Protein AF-A0A804UCK9-F1 (afdb_monomer)

pLDDT: mean 76.9, std 17.34, range [38.19, 98.06]

Solvent-accessible surface area (backbone atoms only — not comparable to full-atom values): 6503 Å² total; per-residue (Å²): 133,82,73,85,53,69,65,58,58,49,52,52,50,52,52,52,51,52,52,52,50,51,57,54,41,71,74,41,57,70,70,60,29,52,53,50,50,50,54,51,50,55,53,47,52,56,46,43,34,66,66,75,50,55,72,65,56,41,56,59,36,51,78,78,71,38,58,76,50,41,54,53,30,52,52,35,53,75,70,48,59,72,58,63,71,69,62,73,72,65,77,71,70,75,78,79,77,80,86,80,81,79,87,76,86,134

Radius of gyration: 22.33 Å; Cα contacts (8 Å, |Δi|>4): 32; chains: 1; bounding box: 57×62×55 Å

Sequence (106 aa):
MGEPTEQDDDARNIFHKGIELGKQLERMADGDRWKALQDFWAKTTIHAAKSHYTTKQHMQHLESGGEFLTHIWALLAHAGILYLNSVKNEDQEEQANLGSGPSAVA

Organism: Zea mays (NCBI:txid4577)

Structure (mmCIF, N/CA/C/O backbone):
data_AF-A0A804UCK9-F1
#
_entry.id   AF-A0A804UCK9-F1
#
loop_
_atom_site.group_PDB
_atom_site.id
_atom_site.type_symbol
_atom_site.label_atom_id
_atom_site.label_alt_id
_atom_site.label_comp_id
_atom_site.label_asym_id
_atom_site.label_entity_id
_atom_site.label_seq_id
_atom_site.pdbx_PDB_ins_code
_atom_site.Cartn_x
_atom_site.Cartn_y
_atom_site.Cartn_z
_atom_site.occupancy
_atom_site.B_iso_or_equiv
_atom_site.auth_seq_id
_atom_site.auth_comp_id
_atom_site.auth_asym_id
_atom_site.auth_atom_id
_atom_site.pdbx_PDB_model_num
ATOM 1 N N . MET A 1 1 ? 6.226 24.653 31.863 1.00 46.56 1 MET A N 1
ATOM 2 C CA . MET A 1 1 ? 7.193 23.917 31.027 1.00 46.56 1 MET A CA 1
ATOM 3 C C . MET A 1 1 ? 6.492 22.646 30.603 1.00 46.56 1 MET A C 1
ATOM 5 O O . MET A 1 1 ? 6.322 21.781 31.445 1.00 46.56 1 MET A O 1
ATOM 9 N N . GLY A 1 2 ? 5.941 22.600 29.389 1.00 61.09 2 GLY A N 1
ATOM 10 C CA . GLY A 1 2 ? 5.432 21.337 28.855 1.00 61.09 2 GLY A CA 1
ATOM 11 C C . GLY A 1 2 ? 6.639 20.491 28.481 1.00 61.09 2 GLY A C 1
ATOM 12 O O . GLY A 1 2 ? 7.521 21.003 27.791 1.00 61.09 2 GLY A O 1
ATOM 13 N N . GLU A 1 3 ? 6.723 19.265 28.989 1.00 61.28 3 GLU A N 1
ATOM 14 C CA . GLU A 1 3 ? 7.680 18.307 28.445 1.00 61.28 3 GLU A CA 1
ATOM 15 C C . GLU A 1 3 ? 7.422 18.163 26.940 1.00 61.28 3 GLU A C 1
ATOM 17 O O . GLU A 1 3 ? 6.252 18.142 26.533 1.00 61.28 3 GLU A O 1
ATOM 22 N N . PRO A 1 4 ? 8.470 18.097 26.099 1.00 56.00 4 PRO A N 1
ATOM 23 C CA . PRO A 1 4 ? 8.311 17.612 24.740 1.00 56.00 4 PRO A CA 1
ATOM 24 C C . PRO A 1 4 ? 7.718 16.211 24.863 1.00 56.00 4 PRO A C 1
ATOM 26 O O . PRO A 1 4 ? 8.352 15.295 25.375 1.00 56.00 4 PRO A O 1
ATOM 29 N N . THR A 1 5 ? 6.444 16.087 24.514 1.00 64.56 5 THR A N 1
ATOM 30 C CA . THR A 1 5 ? 5.755 14.804 24.542 1.00 64.56 5 THR A CA 1
ATOM 31 C C . THR A 1 5 ? 6.421 13.927 23.489 1.00 64.56 5 THR A C 1
ATOM 33 O O . THR A 1 5 ? 6.561 14.362 22.348 1.00 64.56 5 THR A O 1
ATOM 36 N N . GLU A 1 6 ? 6.841 12.712 23.856 1.00 68.00 6 GLU A N 1
ATOM 37 C CA . GLU A 1 6 ? 7.499 11.737 22.959 1.00 68.00 6 GLU A CA 1
ATOM 38 C C . GLU A 1 6 ? 6.765 11.591 21.608 1.00 68.00 6 GLU A C 1
ATOM 40 O O . GLU A 1 6 ? 7.374 11.368 20.565 1.00 68.00 6 GLU A O 1
ATOM 45 N N . GLN A 1 7 ? 5.450 11.825 21.609 1.00 65.44 7 GLN A N 1
ATOM 46 C CA . GLN A 1 7 ? 4.597 11.844 20.426 1.00 65.44 7 GLN A CA 1
ATOM 47 C C . GLN A 1 7 ? 4.990 12.890 19.361 1.00 65.44 7 GLN A C 1
ATOM 49 O O . GLN A 1 7 ? 4.883 12.598 18.168 1.00 65.44 7 GLN A O 1
ATOM 54 N N . ASP A 1 8 ? 5.414 14.100 19.746 1.00 73.44 8 ASP A N 1
ATOM 55 C CA . ASP A 1 8 ? 5.859 15.115 18.774 1.00 73.44 8 ASP A CA 1
ATOM 56 C C . ASP A 1 8 ? 7.180 14.698 18.117 1.00 73.44 8 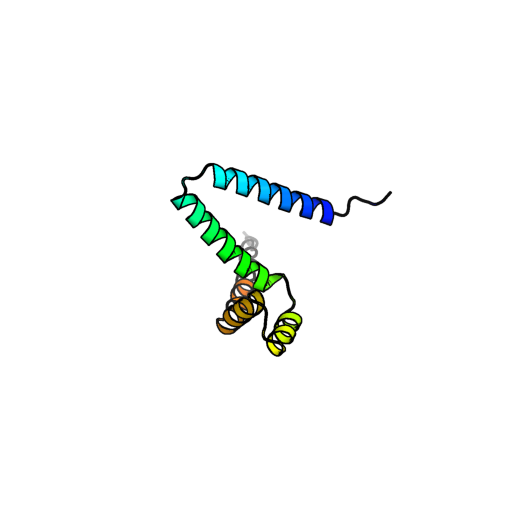ASP A C 1
ATOM 58 O O . ASP A 1 8 ? 7.352 14.840 16.904 1.00 73.44 8 ASP A O 1
ATOM 62 N N . ASP A 1 9 ? 8.088 14.108 18.897 1.00 79.56 9 ASP A N 1
ATOM 63 C CA . ASP A 1 9 ? 9.349 13.573 18.388 1.00 79.56 9 ASP A CA 1
ATOM 64 C C . ASP A 1 9 ? 9.104 12.438 17.385 1.00 79.56 9 ASP A C 1
ATOM 66 O O . ASP A 1 9 ? 9.715 12.430 16.310 1.00 79.56 9 ASP A O 1
ATOM 70 N N . ASP A 1 10 ? 8.143 11.553 17.662 1.00 84.75 10 AS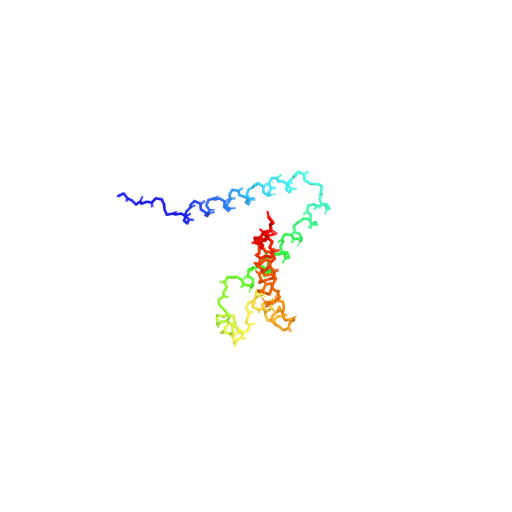P A N 1
ATOM 71 C CA . ASP A 1 10 ? 7.731 10.482 16.751 1.00 84.75 10 ASP A CA 1
ATOM 72 C C . ASP A 1 10 ? 7.106 11.018 15.458 1.00 84.75 10 ASP A C 1
ATOM 74 O O . ASP A 1 10 ? 7.486 10.600 14.358 1.00 84.75 10 ASP A O 1
ATOM 78 N N . ALA A 1 11 ? 6.180 11.976 15.551 1.00 83.00 11 ALA A N 1
ATOM 79 C CA . ALA A 1 11 ? 5.536 12.568 14.380 1.00 83.00 11 ALA A CA 1
ATOM 80 C C . ALA A 1 11 ? 6.555 13.288 13.487 1.00 83.00 11 ALA A C 1
ATOM 82 O O . ALA A 1 11 ? 6.577 13.091 12.264 1.00 83.00 11 ALA A O 1
ATOM 83 N N . ARG A 1 12 ? 7.459 14.071 14.092 1.00 86.00 12 ARG A N 1
ATOM 84 C CA . ARG A 1 12 ? 8.571 14.699 13.374 1.00 86.00 12 ARG A CA 1
ATOM 85 C C . ARG A 1 12 ? 9.472 13.635 12.756 1.00 86.00 12 ARG A C 1
ATOM 87 O O . ARG A 1 12 ? 9.843 13.779 11.592 1.00 86.00 12 ARG A O 1
ATOM 94 N N . ASN A 1 13 ? 9.795 12.552 13.459 1.00 92.88 13 ASN A N 1
ATOM 95 C CA . ASN A 1 13 ? 10.611 11.459 12.921 1.00 92.88 13 ASN A CA 1
ATOM 96 C C . ASN A 1 13 ? 9.964 10.810 11.682 1.00 92.88 13 ASN A C 1
ATOM 98 O O . ASN A 1 13 ? 10.632 10.619 10.662 1.00 92.88 13 ASN A O 1
ATOM 102 N N . ILE A 1 14 ? 8.658 10.537 11.735 1.00 90.88 14 ILE A N 1
ATOM 103 C CA . ILE A 1 14 ? 7.882 9.977 10.618 1.00 90.88 14 ILE A CA 1
ATOM 104 C C . ILE A 1 14 ? 7.877 10.935 9.424 1.00 90.88 14 ILE A C 1
ATOM 106 O O . ILE A 1 14 ? 8.116 10.509 8.292 1.00 90.88 14 ILE A O 1
ATOM 110 N N . PHE A 1 15 ? 7.670 12.230 9.662 1.00 91.50 15 PHE A N 1
ATOM 111 C CA . PHE A 1 15 ? 7.695 13.236 8.601 1.00 91.50 15 PHE A CA 1
ATOM 112 C C . PHE A 1 15 ? 9.060 13.298 7.897 1.00 91.50 15 PHE A C 1
ATOM 114 O O . PHE A 1 15 ? 9.127 13.270 6.666 1.00 91.50 15 PHE A O 1
ATOM 121 N N . HIS A 1 16 ? 10.162 13.290 8.655 1.00 95.00 16 HIS A N 1
ATOM 122 C CA . HIS A 1 16 ? 11.513 13.274 8.084 1.00 95.00 16 HIS A CA 1
ATOM 123 C C . HIS A 1 16 ? 11.796 11.994 7.285 1.00 95.00 16 HIS A C 1
ATOM 125 O O . HIS A 1 16 ? 12.396 12.070 6.212 1.00 95.00 16 HIS A O 1
ATOM 131 N N . LYS A 1 17 ? 11.322 10.830 7.751 1.00 93.94 17 LYS A N 1
ATOM 132 C CA . LYS A 1 17 ? 11.396 9.570 6.991 1.00 93.94 17 LYS A CA 1
ATOM 133 C C . LYS A 1 17 ? 10.638 9.662 5.665 1.00 93.94 17 LYS A C 1
ATOM 135 O O . LYS A 1 17 ? 11.139 9.184 4.651 1.00 93.94 17 LYS A O 1
ATOM 140 N N . GLY A 1 18 ? 9.472 10.310 5.656 1.00 93.81 18 GLY A N 1
ATOM 141 C CA . GLY A 1 18 ? 8.706 10.572 4.436 1.00 93.81 18 GLY A CA 1
ATOM 142 C C . GLY A 1 18 ? 9.465 11.449 3.437 1.00 93.81 18 GLY A C 1
ATOM 143 O O . GLY A 1 18 ? 9.529 11.118 2.254 1.00 93.81 18 GLY A O 1
ATOM 144 N N . ILE A 1 19 ? 10.103 12.525 3.911 1.00 96.75 19 ILE A N 1
ATOM 145 C CA . ILE A 1 19 ? 10.957 13.382 3.071 1.00 96.75 19 ILE A CA 1
ATOM 146 C C . ILE A 1 19 ? 12.126 12.585 2.487 1.00 96.75 19 ILE A C 1
ATOM 148 O O . ILE A 1 19 ? 12.408 12.694 1.294 1.00 96.75 19 ILE A O 1
ATOM 152 N N . GLU A 1 20 ? 12.818 11.798 3.311 1.00 96.81 20 GLU A N 1
ATOM 153 C CA . GLU A 1 20 ? 13.956 11.001 2.850 1.00 96.81 20 GLU A CA 1
ATOM 154 C C . GLU A 1 20 ? 13.528 9.964 1.805 1.00 96.81 20 GLU A C 1
ATOM 156 O O . GLU A 1 20 ? 14.181 9.836 0.770 1.00 96.81 20 GLU A O 1
ATOM 161 N N . LEU A 1 21 ? 12.386 9.299 2.011 1.00 95.44 21 LEU A N 1
ATOM 162 C CA . LEU A 1 21 ? 11.808 8.397 1.016 1.00 95.44 21 LEU A CA 1
ATOM 163 C C . LEU A 1 21 ? 11.501 9.131 -0.298 1.00 95.44 21 LEU A C 1
ATOM 165 O O 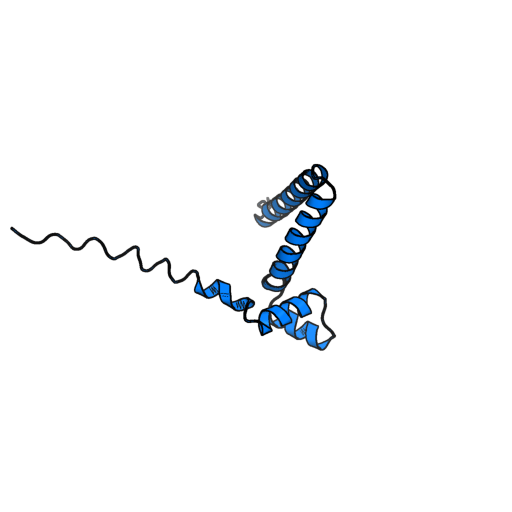. LEU A 1 21 ? 11.855 8.639 -1.367 1.00 95.44 21 LEU A O 1
ATOM 169 N N . GLY A 1 22 ? 10.899 10.323 -0.237 1.00 96.12 22 GLY A N 1
ATOM 170 C CA . GLY A 1 22 ? 10.636 11.149 -1.419 1.00 96.12 22 GLY A CA 1
ATOM 171 C C . GLY A 1 22 ? 11.912 11.467 -2.201 1.00 96.12 22 GLY A C 1
ATOM 172 O O . GLY A 1 22 ? 11.983 11.223 -3.405 1.00 96.12 22 GLY A O 1
ATOM 173 N N . LYS A 1 23 ? 12.968 11.900 -1.504 1.00 97.75 23 LYS A N 1
ATOM 174 C CA . LYS A 1 23 ? 14.281 12.160 -2.114 1.00 97.75 23 LYS A CA 1
ATOM 175 C C . LYS A 1 23 ? 14.901 10.902 -2.725 1.00 97.75 23 LYS A C 1
ATOM 177 O O . LYS A 1 23 ? 15.581 10.991 -3.746 1.00 97.75 23 LYS A O 1
ATOM 182 N N . GLN A 1 24 ? 14.727 9.737 -2.099 1.00 97.19 24 GLN A N 1
ATOM 183 C CA . GLN A 1 24 ? 15.194 8.461 -2.650 1.00 97.19 24 GLN A CA 1
ATOM 184 C C . GLN A 1 24 ? 14.451 8.109 -3.937 1.00 97.19 24 GLN A C 1
ATOM 186 O O . GLN A 1 24 ? 15.096 7.745 -4.918 1.00 97.19 24 GLN A O 1
ATOM 191 N N . LEU A 1 25 ? 13.129 8.283 -3.958 1.00 97.44 25 LEU A N 1
ATOM 192 C CA . LEU A 1 25 ? 12.292 8.045 -5.134 1.00 97.44 25 LEU A CA 1
ATOM 193 C C . LEU A 1 25 ? 12.665 8.966 -6.303 1.00 97.44 25 LEU A C 1
ATOM 195 O O . LEU A 1 25 ? 12.756 8.495 -7.435 1.00 97.44 25 LEU A O 1
ATOM 199 N N . GLU A 1 26 ? 12.947 10.246 -6.049 1.00 96.75 26 GLU A N 1
ATOM 200 C CA . GLU A 1 26 ? 13.381 11.204 -7.081 1.00 96.75 26 GLU A CA 1
ATOM 201 C C . GLU A 1 26 ? 14.673 10.785 -7.797 1.00 96.75 26 GLU A C 1
ATOM 203 O O . GLU A 1 26 ? 14.850 11.089 -8.977 1.00 96.75 26 GLU A O 1
ATOM 208 N N . ARG A 1 27 ? 15.562 10.056 -7.110 1.00 97.38 27 ARG A N 1
ATOM 209 C CA . ARG A 1 27 ? 16.823 9.548 -7.679 1.00 97.38 27 ARG A CA 1
ATOM 210 C C . ARG A 1 27 ? 16.658 8.256 -8.484 1.00 97.38 27 ARG A C 1
ATOM 212 O O . ARG A 1 27 ? 17.610 7.832 -9.133 1.00 97.38 27 ARG A O 1
ATOM 219 N N . MET A 1 28 ? 15.490 7.615 -8.435 1.00 97.44 28 MET A N 1
ATOM 220 C CA . MET A 1 28 ? 15.213 6.376 -9.167 1.00 97.44 28 MET A CA 1
ATOM 221 C C . MET A 1 28 ? 14.742 6.664 -10.594 1.00 97.44 28 MET A C 1
ATOM 223 O O . MET A 1 28 ? 14.053 7.659 -10.837 1.00 97.44 28 MET A O 1
ATOM 227 N N . ALA A 1 29 ? 15.052 5.752 -11.520 1.00 98.06 29 ALA A N 1
ATOM 228 C CA . ALA A 1 29 ? 14.431 5.723 -12.841 1.00 98.06 29 ALA A CA 1
ATOM 229 C C . ALA A 1 29 ? 12.917 5.478 -12.719 1.00 98.06 29 ALA A C 1
ATOM 231 O O . ALA A 1 29 ? 12.475 4.802 -11.789 1.00 98.06 29 ALA A O 1
ATOM 232 N N . ASP A 1 30 ? 12.122 5.990 -13.661 1.00 96.81 30 ASP A N 1
ATOM 233 C CA . ASP A 1 30 ? 10.654 5.994 -13.553 1.00 96.81 30 ASP A CA 1
ATOM 234 C C . ASP A 1 30 ? 10.051 4.605 -13.293 1.00 96.81 30 ASP A C 1
ATOM 236 O O . ASP A 1 30 ? 9.180 4.461 -12.436 1.00 96.81 30 ASP A O 1
ATOM 240 N N . GLY A 1 31 ? 10.538 3.563 -13.975 1.00 96.94 31 GLY A N 1
ATOM 241 C CA . GLY A 1 31 ? 10.052 2.193 -13.773 1.00 96.94 31 GLY A CA 1
ATOM 242 C C . GLY A 1 31 ? 10.298 1.671 -12.353 1.00 96.94 31 GLY A C 1
ATOM 243 O O . GLY A 1 31 ? 9.383 1.152 -11.710 1.00 96.94 31 GLY A O 1
ATOM 244 N N . ASP A 1 32 ? 11.514 1.858 -11.837 1.00 97.25 32 ASP A N 1
ATOM 245 C CA . ASP A 1 32 ? 11.884 1.430 -10.484 1.00 97.25 32 ASP A CA 1
ATOM 246 C C . ASP A 1 32 ? 11.165 2.259 -9.415 1.00 97.25 32 ASP A C 1
ATOM 248 O O . ASP A 1 32 ? 10.721 1.719 -8.400 1.00 97.25 32 ASP A O 1
ATOM 252 N N . ARG A 1 33 ? 10.973 3.556 -9.675 1.00 97.38 33 ARG A N 1
ATOM 253 C CA . ARG A 1 33 ? 10.235 4.477 -8.806 1.00 97.38 33 ARG A CA 1
ATOM 254 C C . ARG A 1 33 ? 8.794 4.026 -8.607 1.00 97.38 33 ARG A C 1
ATOM 256 O O . ARG A 1 33 ? 8.332 3.939 -7.470 1.00 97.38 33 ARG A O 1
ATOM 263 N N . TRP A 1 34 ? 8.084 3.714 -9.690 1.00 97.12 34 TRP A N 1
ATOM 264 C CA . TRP A 1 34 ? 6.700 3.242 -9.609 1.00 97.12 34 TRP A CA 1
ATOM 265 C C . TRP A 1 34 ? 6.595 1.877 -8.939 1.00 97.12 34 TRP A C 1
ATOM 267 O O . TRP A 1 34 ? 5.689 1.664 -8.134 1.00 97.12 34 TRP A O 1
ATOM 277 N N . LYS A 1 35 ? 7.550 0.978 -9.194 1.00 97.62 35 LYS A N 1
ATOM 278 C CA . LYS A 1 35 ? 7.622 -0.315 -8.506 1.00 97.62 35 LYS A CA 1
ATOM 279 C C . LYS A 1 35 ? 7.818 -0.147 -6.995 1.00 97.62 35 LYS A C 1
ATOM 281 O O . LYS A 1 35 ? 7.138 -0.817 -6.219 1.00 97.62 35 LYS A O 1
ATOM 286 N N . ALA A 1 36 ? 8.700 0.760 -6.575 1.00 96.88 36 ALA A N 1
ATOM 287 C CA . ALA A 1 36 ? 8.924 1.075 -5.165 1.00 96.88 36 ALA A CA 1
ATOM 288 C C . ALA A 1 36 ? 7.685 1.711 -4.514 1.00 96.88 36 ALA A C 1
ATOM 290 O O . ALA A 1 36 ? 7.285 1.305 -3.424 1.00 96.88 36 ALA A O 1
ATOM 291 N N . LEU A 1 37 ? 7.032 2.656 -5.200 1.00 96.94 37 LEU A N 1
ATOM 292 C CA . LEU A 1 37 ? 5.780 3.265 -4.739 1.00 96.94 37 LEU A CA 1
ATOM 293 C C . LEU A 1 37 ? 4.660 2.232 -4.584 1.00 96.94 37 LEU A C 1
ATOM 295 O O . LEU A 1 37 ? 3.945 2.260 -3.584 1.00 96.94 37 LEU A O 1
ATOM 299 N N . GLN A 1 38 ? 4.520 1.308 -5.536 1.00 97.00 38 GLN A N 1
ATOM 300 C CA . GLN A 1 38 ? 3.525 0.240 -5.472 1.00 97.00 38 GLN A CA 1
ATOM 301 C C . GLN A 1 38 ? 3.737 -0.650 -4.241 1.00 97.00 38 GLN A C 1
ATOM 303 O O . GLN A 1 38 ? 2.785 -0.916 -3.508 1.00 97.00 38 GLN A O 1
ATOM 308 N N . ASP A 1 39 ? 4.971 -1.099 -4.001 1.00 96.12 39 ASP A N 1
ATOM 309 C CA . ASP A 1 39 ? 5.304 -1.934 -2.842 1.00 96.12 39 ASP A CA 1
ATOM 310 C C . ASP A 1 39 ? 5.073 -1.189 -1.517 1.00 96.12 39 ASP A C 1
ATOM 312 O O . ASP A 1 39 ? 4.459 -1.729 -0.592 1.00 96.12 39 ASP A O 1
ATOM 316 N N . PHE A 1 40 ? 5.492 0.078 -1.448 1.00 95.06 40 PHE A N 1
ATOM 317 C CA . PHE A 1 40 ? 5.288 0.931 -0.279 1.00 95.06 40 PHE A CA 1
ATOM 318 C C . PHE A 1 40 ? 3.802 1.107 0.053 1.00 95.06 40 PHE A C 1
ATOM 320 O O . PHE A 1 40 ? 3.393 0.869 1.193 1.00 95.06 40 PHE A O 1
ATOM 327 N N . TR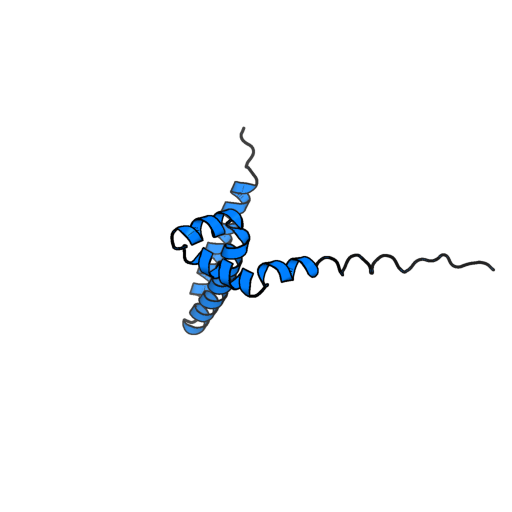P A 1 41 ? 2.980 1.493 -0.926 1.00 93.19 41 TRP A N 1
ATOM 328 C CA . TRP A 1 41 ? 1.551 1.710 -0.704 1.00 93.19 41 TRP A CA 1
ATOM 329 C C . TRP A 1 41 ? 0.814 0.414 -0.388 1.00 93.19 41 TRP A C 1
ATOM 331 O O . TRP A 1 41 ? 0.013 0.406 0.541 1.00 93.19 41 TRP A O 1
ATOM 341 N N . ALA A 1 42 ? 1.129 -0.697 -1.060 1.00 93.44 42 ALA A N 1
ATOM 342 C CA . ALA A 1 42 ? 0.523 -1.989 -0.744 1.00 93.44 42 ALA A CA 1
ATOM 343 C C . ALA A 1 42 ? 0.752 -2.373 0.729 1.00 93.44 42 ALA A C 1
ATOM 345 O O . ALA A 1 42 ? -0.196 -2.696 1.450 1.00 93.44 42 ALA A O 1
ATOM 346 N N . LYS A 1 43 ? 1.996 -2.268 1.210 1.00 92.00 43 LYS A N 1
ATOM 347 C CA . LYS A 1 43 ? 2.349 -2.561 2.608 1.00 92.00 43 LYS A CA 1
ATOM 348 C C . LYS A 1 43 ? 1.705 -1.581 3.585 1.00 92.00 43 LYS A C 1
ATOM 350 O O . LYS A 1 43 ? 1.177 -2.007 4.611 1.00 92.00 43 LYS A O 1
ATOM 355 N N . THR A 1 44 ? 1.718 -0.291 3.261 1.00 89.44 44 THR A N 1
ATOM 356 C CA . THR A 1 44 ? 1.170 0.765 4.122 1.00 89.44 44 THR A CA 1
ATOM 357 C C . THR A 1 44 ? -0.342 0.636 4.260 1.00 89.44 44 THR A C 1
ATOM 359 O O . THR A 1 44 ? -0.855 0.706 5.370 1.00 89.44 44 THR A O 1
ATOM 362 N N . THR A 1 45 ? -1.062 0.368 3.171 1.00 87.06 45 THR A N 1
ATOM 363 C CA . THR A 1 45 ? -2.513 0.145 3.186 1.00 87.06 45 THR A CA 1
ATOM 364 C C . THR A 1 45 ? -2.886 -1.086 4.009 1.00 87.06 45 THR A C 1
ATOM 366 O O . THR A 1 45 ? 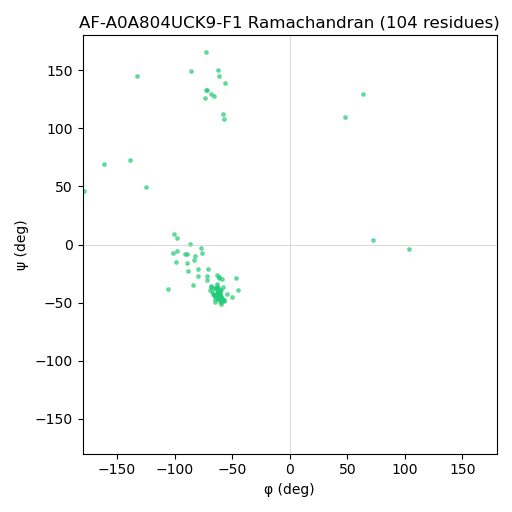-3.805 -1.012 4.822 1.00 87.06 45 THR A O 1
ATOM 369 N N . ILE A 1 46 ? -2.150 -2.194 3.862 1.00 88.88 46 ILE A N 1
ATOM 370 C CA . ILE A 1 46 ? -2.347 -3.391 4.695 1.00 88.88 46 ILE A CA 1
ATOM 371 C C . ILE A 1 46 ? -2.089 -3.057 6.167 1.00 88.88 46 ILE A C 1
ATOM 373 O O . ILE A 1 46 ? -2.891 -3.418 7.024 1.00 88.88 46 ILE A O 1
ATOM 377 N N . HIS A 1 47 ? -1.002 -2.350 6.480 1.00 85.81 47 HIS A N 1
ATOM 378 C CA . HIS A 1 47 ? -0.691 -1.959 7.854 1.00 85.81 47 HIS A CA 1
ATOM 379 C C . HIS A 1 47 ? -1.757 -1.026 8.448 1.00 85.81 47 HIS A C 1
ATOM 381 O O . HIS A 1 47 ? -2.230 -1.271 9.554 1.00 85.81 47 HIS A O 1
ATOM 387 N N . ALA A 1 48 ? -2.182 -0.000 7.709 1.00 85.12 48 ALA A N 1
ATOM 388 C CA . ALA A 1 48 ? -3.200 0.954 8.137 1.00 85.12 48 ALA A CA 1
ATOM 389 C C . ALA A 1 48 ? -4.544 0.265 8.397 1.00 85.12 48 ALA A C 1
ATOM 391 O O . ALA A 1 48 ? -5.148 0.492 9.441 1.00 85.12 48 ALA A O 1
ATOM 392 N N . ALA A 1 49 ? -4.965 -0.643 7.512 1.00 84.31 49 ALA A N 1
ATOM 393 C CA . ALA A 1 49 ? -6.166 -1.449 7.716 1.00 84.31 49 ALA A CA 1
ATOM 394 C C . ALA A 1 49 ? -6.075 -2.346 8.966 1.00 84.31 49 ALA A C 1
ATOM 396 O O . ALA A 1 49 ? -7.092 -2.658 9.567 1.00 84.31 49 ALA A O 1
ATOM 397 N N . LYS A 1 50 ? -4.873 -2.769 9.380 1.00 79.25 50 LYS A N 1
ATOM 398 C CA . LYS A 1 50 ? -4.670 -3.571 10.601 1.00 79.25 50 LYS A CA 1
ATOM 399 C C . LYS A 1 50 ? -4.580 -2.736 11.883 1.00 79.25 50 LYS A C 1
ATOM 401 O O . LYS A 1 50 ? -4.963 -3.232 12.936 1.00 79.25 50 LYS A O 1
ATOM 406 N N . SER A 1 51 ? -3.998 -1.539 11.800 1.00 76.44 51 SER A N 1
ATOM 407 C CA . SER A 1 51 ? -3.521 -0.756 12.952 1.00 76.44 51 SER A CA 1
ATOM 408 C C . SER A 1 51 ? -4.407 0.447 13.288 1.00 76.44 51 SER A C 1
ATOM 410 O O . SER A 1 51 ? -4.605 0.769 14.455 1.00 76.44 51 SER A O 1
ATOM 412 N N . HIS A 1 52 ? -4.940 1.132 12.273 1.00 63.81 52 HIS A N 1
ATOM 413 C CA . HIS A 1 52 ? -5.459 2.493 12.433 1.00 63.81 52 HIS A CA 1
ATOM 414 C C . HIS A 1 52 ? -6.864 2.559 13.052 1.00 63.81 52 HIS A C 1
ATOM 416 O O . HIS A 1 52 ? -7.244 3.589 13.605 1.00 63.81 52 HIS A O 1
ATOM 422 N N . TYR A 1 53 ? -7.637 1.472 12.996 1.00 63.94 53 TYR A N 1
ATOM 423 C CA . TYR A 1 53 ? -8.963 1.416 13.603 1.00 63.94 53 TYR A CA 1
ATOM 424 C C . TYR A 1 53 ? -9.140 0.139 14.415 1.00 63.94 53 TYR A C 1
ATOM 426 O O . TYR A 1 53 ? -8.688 -0.944 14.045 1.00 63.94 53 TYR A O 1
ATOM 434 N N . THR A 1 54 ? -9.870 0.257 15.520 1.00 64.00 54 THR A N 1
ATOM 435 C CA . THR A 1 54 ? -10.351 -0.917 16.248 1.00 64.00 54 THR A CA 1
ATOM 436 C C . THR A 1 54 ? -11.275 -1.732 15.341 1.00 64.00 54 THR A C 1
ATOM 438 O O . THR A 1 54 ? -12.059 -1.166 14.576 1.00 64.00 54 THR A O 1
ATOM 441 N N . THR A 1 55 ? -11.260 -3.063 15.464 1.00 66.94 55 THR A N 1
ATOM 442 C CA . THR A 1 55 ? -12.217 -3.956 14.780 1.00 66.94 55 THR A CA 1
ATOM 443 C C . THR A 1 55 ? -13.657 -3.439 14.874 1.00 66.94 55 THR A C 1
ATOM 445 O O . THR A 1 55 ? -14.391 -3.460 13.892 1.00 66.94 55 THR A O 1
ATOM 448 N N . LYS A 1 56 ? -14.044 -2.880 16.031 1.00 68.31 56 LYS A N 1
ATOM 449 C CA . LYS A 1 56 ? -15.362 -2.270 16.252 1.00 68.31 56 LYS A CA 1
ATOM 450 C C . LYS A 1 56 ? -15.640 -1.090 15.316 1.00 68.31 56 LYS A C 1
ATOM 452 O O . LYS A 1 56 ? -16.728 -1.017 14.757 1.00 68.31 56 LYS A O 1
ATOM 457 N N . GLN A 1 57 ? -14.682 -0.184 15.133 1.00 72.56 57 GLN A N 1
ATOM 458 C CA . GLN A 1 57 ? -14.833 0.945 14.213 1.00 72.56 57 GLN A CA 1
ATOM 459 C C . GLN A 1 57 ? -14.961 0.461 12.769 1.00 72.56 57 GLN A C 1
ATOM 461 O O . GLN A 1 57 ? -15.843 0.936 12.060 1.00 72.56 57 GLN A O 1
ATOM 466 N N . HIS A 1 58 ? -14.154 -0.512 12.339 1.00 70.88 58 HIS A N 1
ATOM 467 C CA . HIS A 1 58 ? -14.301 -1.089 11.001 1.00 70.88 58 HIS A CA 1
ATOM 468 C C . HIS A 1 58 ? -15.678 -1.743 10.799 1.00 70.88 58 HIS A C 1
ATOM 470 O O . HIS A 1 58 ? -16.325 -1.484 9.786 1.00 70.88 58 HIS A O 1
ATOM 476 N N . MET A 1 59 ? -16.172 -2.511 11.778 1.00 71.50 59 MET A N 1
ATOM 477 C CA . MET A 1 59 ? -17.511 -3.116 11.728 1.00 71.50 59 MET A CA 1
ATOM 478 C C . MET A 1 59 ? -18.624 -2.066 11.626 1.00 71.50 59 MET A C 1
ATOM 480 O O . MET A 1 59 ? -19.519 -2.216 10.803 1.00 71.50 59 MET A O 1
ATOM 484 N N . GLN A 1 60 ? -18.537 -0.973 12.389 1.00 75.75 60 GLN A N 1
ATOM 485 C CA . GLN A 1 60 ? -19.510 0.123 12.310 1.00 75.75 60 GLN A CA 1
ATOM 486 C C . GLN A 1 60 ? -19.503 0.823 10.943 1.00 75.75 60 GLN A C 1
ATOM 488 O O . GLN A 1 60 ? -20.559 1.185 10.437 1.00 75.75 60 GLN A O 1
ATOM 493 N N . HIS A 1 61 ? -18.335 0.999 10.315 1.00 72.56 61 HIS A N 1
ATOM 494 C CA . HIS A 1 61 ? -18.260 1.614 8.983 1.00 72.56 61 HIS A CA 1
ATOM 495 C C . HIS A 1 61 ? -18.784 0.690 7.872 1.00 72.56 61 HIS A C 1
ATOM 497 O O . HIS A 1 61 ? -19.251 1.188 6.853 1.00 72.56 61 HIS A O 1
ATOM 503 N N . LEU A 1 62 ? -18.731 -0.638 8.031 1.00 73.38 62 LEU A N 1
ATOM 504 C CA . LEU A 1 62 ? -19.307 -1.578 7.053 1.00 73.38 62 LEU A CA 1
ATOM 505 C C . LEU A 1 62 ? -20.823 -1.420 6.920 1.00 73.38 62 LEU A C 1
ATOM 507 O O . LEU A 1 62 ? -21.345 -1.519 5.813 1.00 73.38 62 LEU A O 1
ATOM 511 N N . GLU A 1 63 ? -21.517 -1.121 8.020 1.00 72.88 63 GLU A N 1
ATOM 512 C CA . GLU A 1 63 ? -22.970 -0.911 8.023 1.00 72.88 63 GLU A CA 1
ATOM 513 C C . GLU A 1 63 ? -23.395 0.295 7.164 1.00 72.88 63 GLU A C 1
ATOM 515 O O . GLU A 1 63 ? -24.503 0.306 6.631 1.00 72.88 63 GLU A O 1
ATOM 520 N N . SER A 1 64 ? -22.514 1.287 6.981 1.00 76.88 64 SER A N 1
ATOM 521 C CA . SER A 1 64 ? -22.765 2.500 6.186 1.00 76.88 64 SER A CA 1
ATOM 522 C C . SER A 1 64 ? -22.159 2.477 4.776 1.00 76.88 64 SER A C 1
ATOM 524 O O . SER A 1 64 ? -22.184 3.494 4.084 1.00 76.88 64 SER A O 1
ATOM 526 N N . GLY A 1 65 ? -21.636 1.332 4.326 1.00 66.62 65 GLY A N 1
ATOM 527 C CA . GLY A 1 65 ? -21.052 1.166 2.990 1.00 66.62 65 GLY A CA 1
ATOM 528 C C . GLY A 1 65 ? -19.522 1.151 2.939 1.00 66.62 65 GLY A C 1
ATOM 529 O O . GLY A 1 65 ? -18.987 0.874 1.874 1.00 66.62 65 GLY A O 1
ATOM 530 N N . GLY A 1 66 ? -18.833 1.365 4.067 1.00 66.38 66 GLY A N 1
ATOM 531 C CA . GLY A 1 66 ? -17.398 1.128 4.271 1.00 66.38 66 GLY A CA 1
ATOM 532 C C . GLY A 1 66 ? -16.439 1.981 3.429 1.00 66.38 66 GLY A C 1
ATOM 533 O O . GLY A 1 66 ? -16.489 2.006 2.206 1.00 66.38 66 GLY A O 1
ATOM 534 N N . GLU A 1 67 ? -15.451 2.615 4.060 1.00 80.56 67 GLU A N 1
ATOM 535 C CA . GLU A 1 67 ? -14.338 3.220 3.312 1.00 80.56 67 GLU A CA 1
ATOM 536 C C . GLU A 1 67 ? -13.380 2.147 2.749 1.00 80.56 67 GLU A C 1
ATOM 538 O O . GLU A 1 67 ? -13.412 0.977 3.150 1.00 80.56 67 GLU A O 1
ATOM 543 N N . PHE A 1 68 ? -12.499 2.534 1.815 1.00 80.44 68 PHE A N 1
ATOM 544 C CA . PHE A 1 68 ? -11.554 1.626 1.143 1.00 80.44 68 PHE A CA 1
ATOM 545 C C . PHE A 1 68 ? -10.753 0.752 2.127 1.00 80.44 68 PHE A C 1
ATOM 547 O O . PHE A 1 68 ? -10.666 -0.462 1.947 1.00 80.44 68 PHE A O 1
ATOM 554 N N . LEU A 1 69 ? -10.233 1.338 3.214 1.00 83.44 69 LEU A N 1
ATOM 555 C CA . LEU A 1 69 ? -9.464 0.605 4.231 1.00 83.44 69 LEU A CA 1
ATOM 556 C C . LEU A 1 69 ? -10.286 -0.464 4.958 1.00 83.44 69 LEU A C 1
ATOM 558 O O . LEU A 1 69 ? -9.754 -1.521 5.287 1.00 83.44 69 LEU A O 1
ATOM 562 N N . THR A 1 70 ? -11.580 -0.227 5.169 1.00 85.50 70 THR A N 1
ATOM 563 C CA . THR A 1 70 ? -12.464 -1.189 5.835 1.00 85.50 70 THR A CA 1
ATOM 564 C C . THR A 1 70 ? -12.688 -2.434 4.975 1.00 85.50 70 THR A C 1
ATOM 566 O O . THR A 1 70 ? -12.724 -3.545 5.499 1.00 85.50 70 THR A O 1
ATOM 569 N N . HIS A 1 71 ? -12.754 -2.282 3.650 1.00 84.56 71 HIS A N 1
ATOM 570 C CA . HIS A 1 71 ? -12.826 -3.423 2.734 1.00 84.56 71 HIS A CA 1
ATOM 571 C C . HIS A 1 71 ? -11.534 -4.248 2.752 1.00 84.56 71 HIS A C 1
ATOM 573 O O . HIS A 1 71 ? -11.587 -5.476 2.816 1.00 84.56 71 HIS A O 1
ATOM 579 N N . ILE A 1 72 ? -10.370 -3.587 2.761 1.00 88.06 72 ILE A N 1
ATOM 580 C CA . ILE A 1 72 ? -9.079 -4.273 2.911 1.00 88.06 72 ILE A CA 1
ATOM 581 C C . ILE A 1 72 ? -9.021 -5.023 4.246 1.00 88.06 72 ILE A C 1
ATOM 583 O O . ILE A 1 72 ? -8.643 -6.193 4.267 1.00 88.06 72 ILE A O 1
ATOM 587 N N . TRP A 1 73 ? -9.455 -4.399 5.344 1.00 88.06 73 TRP A N 1
ATOM 588 C CA . TRP A 1 73 ? -9.551 -5.056 6.648 1.00 88.06 73 TRP A CA 1
ATOM 589 C C . TRP A 1 73 ? -10.452 -6.299 6.602 1.00 88.06 73 TRP A C 1
ATOM 591 O O . TRP A 1 73 ? -10.036 -7.362 7.061 1.00 88.06 73 TRP A O 1
ATOM 601 N N . ALA A 1 74 ? -11.639 -6.208 5.994 1.00 87.06 74 ALA A N 1
ATOM 602 C CA . ALA A 1 74 ? -12.572 -7.329 5.885 1.00 87.06 74 ALA A CA 1
ATOM 603 C C . ALA A 1 74 ? -11.981 -8.503 5.084 1.00 87.06 74 ALA A C 1
ATOM 605 O O . ALA A 1 74 ? -12.113 -9.657 5.491 1.00 87.06 74 ALA A O 1
ATOM 606 N N . LEU A 1 75 ? -11.266 -8.221 3.989 1.00 90.31 75 LEU A N 1
ATOM 607 C CA . LEU A 1 75 ? -10.553 -9.244 3.217 1.00 90.31 75 LEU A CA 1
ATOM 608 C C . LEU A 1 75 ? -9.428 -9.896 4.033 1.00 90.31 75 LEU A C 1
ATOM 610 O O . LEU A 1 75 ? -9.294 -11.119 4.027 1.00 90.31 75 LEU A O 1
ATOM 614 N N . LEU A 1 76 ? -8.638 -9.104 4.766 1.00 88.06 76 LEU A N 1
ATOM 615 C CA . LEU A 1 76 ? -7.577 -9.621 5.639 1.00 88.06 76 LEU A CA 1
ATOM 616 C C . LEU A 1 76 ? -8.142 -10.471 6.787 1.00 88.06 76 LEU A C 1
ATOM 618 O O . LEU A 1 76 ? -7.524 -11.472 7.155 1.00 88.06 76 LEU A O 1
ATOM 622 N N . ALA A 1 77 ? -9.297 -10.085 7.340 1.00 86.06 77 ALA A N 1
ATOM 623 C CA . ALA A 1 77 ? -10.015 -10.841 8.364 1.00 86.06 77 ALA A CA 1
ATOM 624 C C . ALA A 1 77 ? -10.510 -12.178 7.806 1.00 86.06 77 ALA A C 1
ATOM 626 O O . ALA A 1 77 ? -10.235 -13.227 8.384 1.00 86.06 77 ALA A O 1
ATOM 627 N N . HIS A 1 78 ? -11.161 -12.146 6.642 1.00 86.62 78 HIS A N 1
ATOM 628 C CA . HIS A 1 78 ? -11.656 -13.337 5.957 1.00 86.62 78 HIS A CA 1
ATOM 629 C C . HIS A 1 78 ? -10.525 -14.306 5.577 1.00 86.62 78 HIS A C 1
ATOM 631 O O . HIS A 1 78 ? -10.677 -15.517 5.694 1.00 86.62 78 HIS A O 1
ATOM 637 N N . ALA A 1 79 ? -9.367 -13.793 5.157 1.00 89.88 79 ALA A N 1
ATOM 638 C CA . ALA A 1 79 ? -8.195 -14.610 4.839 1.00 89.88 79 ALA A CA 1
ATOM 639 C C . ALA A 1 79 ? -7.429 -15.116 6.082 1.00 89.88 79 ALA A C 1
ATOM 641 O O . ALA A 1 79 ? -6.424 -15.809 5.934 1.00 89.88 79 ALA A O 1
ATOM 642 N N . GLY A 1 80 ? -7.834 -14.735 7.301 1.00 84.94 80 GLY A N 1
ATOM 643 C CA . GLY A 1 80 ? -7.142 -15.086 8.548 1.00 84.94 80 GLY A CA 1
ATOM 644 C C . GLY A 1 80 ? -5.806 -14.360 8.776 1.00 84.94 80 GLY A C 1
ATOM 645 O O . GLY A 1 80 ? -5.134 -14.595 9.779 1.00 84.94 80 GLY A O 1
ATOM 646 N N . ILE A 1 81 ? -5.415 -13.434 7.892 1.00 84.56 81 ILE A N 1
ATOM 647 C CA . ILE A 1 81 ? -4.105 -12.752 7.895 1.00 84.56 81 ILE A CA 1
ATOM 648 C C . ILE A 1 81 ? -3.967 -11.756 9.057 1.00 84.56 81 ILE A C 1
ATOM 650 O O . ILE A 1 81 ? -2.854 -11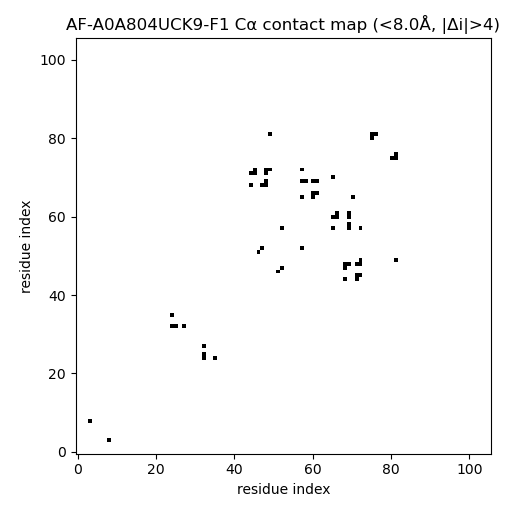.402 9.469 1.00 84.56 81 ILE A O 1
ATOM 654 N N . LEU A 1 82 ? -5.082 -11.296 9.628 1.00 76.75 82 LEU A N 1
ATOM 655 C CA . LEU A 1 82 ? -5.043 -10.459 10.828 1.00 76.75 82 LEU A CA 1
ATOM 656 C C . LEU A 1 82 ? -4.328 -11.165 11.991 1.00 76.75 82 LEU A C 1
ATOM 658 O O . LEU A 1 82 ? -3.542 -10.513 12.677 1.00 76.75 82 LEU A O 1
ATOM 662 N N . TYR A 1 83 ? -4.501 -12.483 12.124 1.00 72.94 83 TYR A N 1
ATOM 663 C CA . TYR A 1 83 ? -4.082 -13.259 13.295 1.00 72.94 83 TYR A CA 1
ATOM 664 C C . TYR A 1 83 ? -2.741 -13.999 13.132 1.00 72.94 83 TYR A C 1
ATOM 666 O O . TYR A 1 83 ? -2.131 -14.380 14.127 1.00 72.94 83 TYR A O 1
ATOM 674 N N . LEU A 1 84 ? -2.223 -14.154 11.905 1.00 71.25 84 LEU A N 1
ATOM 675 C CA . LEU A 1 84 ? -1.012 -14.953 11.631 1.00 71.25 84 LEU A CA 1
ATOM 676 C C . LEU A 1 84 ? 0.270 -14.461 12.329 1.00 71.25 84 LEU A C 1
ATOM 678 O O . LEU A 1 84 ? 1.161 -15.262 12.598 1.00 71.25 84 LEU A O 1
ATOM 682 N N . ASN A 1 85 ? 0.392 -13.161 12.616 1.00 60.72 85 ASN A N 1
ATOM 683 C CA . ASN A 1 85 ? 1.601 -12.616 13.250 1.00 60.72 85 ASN A CA 1
ATOM 684 C C . ASN A 1 85 ? 1.616 -12.768 14.777 1.00 60.72 85 ASN A C 1
ATOM 686 O O . ASN A 1 85 ? 2.675 -12.586 15.367 1.00 60.72 85 ASN A O 1
ATOM 690 N N . SER A 1 86 ? 0.488 -13.097 15.418 1.00 57.44 86 SER A N 1
ATOM 691 C CA . SER A 1 86 ? 0.454 -13.257 16.878 1.00 57.44 86 SER A CA 1
ATOM 692 C C . SER A 1 86 ? 1.174 -14.528 17.334 1.00 57.44 86 SER A C 1
ATOM 694 O O . SER A 1 86 ? 1.762 -14.533 18.403 1.00 57.44 86 SER A O 1
ATOM 696 N N . VAL A 1 87 ? 1.171 -15.580 16.508 1.00 57.31 87 VAL A N 1
ATOM 697 C CA . VAL A 1 87 ? 1.697 -16.905 16.883 1.00 57.31 87 VAL A CA 1
ATOM 698 C C . VAL A 1 87 ? 3.228 -16.977 16.799 1.00 57.31 87 VAL A C 1
ATOM 700 O O . VAL A 1 87 ? 3.857 -17.724 17.530 1.00 57.31 87 VAL A O 1
ATOM 703 N N . LYS A 1 88 ? 3.877 -16.167 15.951 1.00 52.12 88 LYS A N 1
ATOM 704 C CA . LYS A 1 88 ? 5.327 -16.299 15.700 1.00 52.12 88 LYS A CA 1
ATOM 705 C C . LYS A 1 88 ? 6.241 -15.761 16.807 1.00 52.12 88 LYS A C 1
ATOM 707 O O . LYS A 1 88 ? 7.449 -15.938 16.696 1.00 52.12 88 LYS A O 1
ATOM 712 N N . ASN A 1 89 ? 5.703 -15.09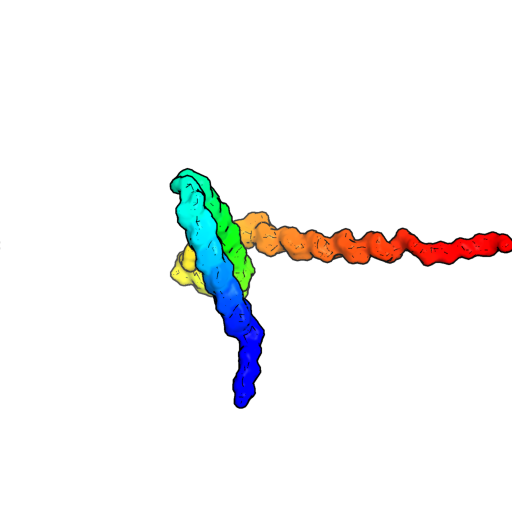4 17.825 1.00 49.72 89 ASN A N 1
ATOM 713 C CA . ASN A 1 89 ? 6.511 -14.559 18.925 1.00 49.72 89 ASN A CA 1
ATOM 714 C C . ASN A 1 89 ? 6.529 -15.466 20.168 1.00 49.72 89 ASN A C 1
ATOM 716 O O . ASN A 1 89 ? 7.278 -15.165 21.088 1.00 49.72 89 ASN A O 1
ATOM 720 N N . GLU A 1 90 ? 5.760 -16.561 20.204 1.00 52.38 90 GLU A N 1
ATOM 721 C CA . GLU A 1 90 ? 5.735 -17.469 21.366 1.00 52.38 90 GLU A CA 1
ATOM 722 C C . GLU A 1 90 ? 6.808 -18.575 21.279 1.00 52.38 90 GLU A C 1
ATOM 724 O O . GLU A 1 90 ? 7.296 -19.047 22.301 1.00 52.38 90 GLU A O 1
ATOM 729 N N . ASP A 1 91 ? 7.296 -18.911 20.080 1.00 49.69 91 ASP A N 1
ATOM 730 C CA . ASP A 1 91 ? 8.188 -20.071 19.900 1.00 49.69 91 ASP A CA 1
ATOM 731 C C . ASP A 1 91 ? 9.691 -19.776 20.115 1.00 49.69 91 ASP A C 1
ATOM 733 O O . ASP A 1 91 ? 10.524 -20.671 19.949 1.00 49.69 91 ASP A O 1
ATOM 737 N N . GLN A 1 92 ? 10.084 -18.541 20.456 1.00 49.16 92 GLN A N 1
ATOM 738 C CA . GLN A 1 92 ? 11.498 -18.202 20.704 1.0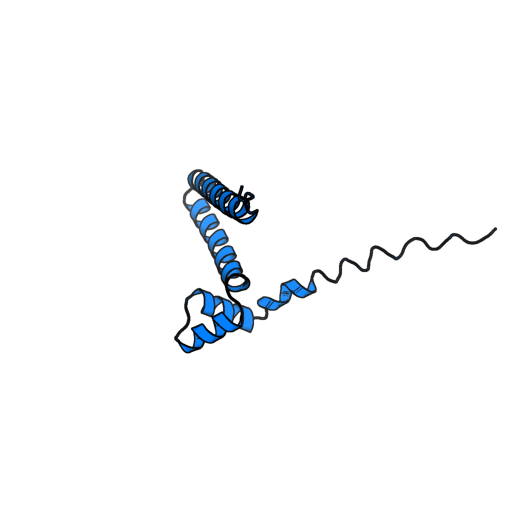0 49.16 92 GLN A CA 1
ATOM 739 C C . GLN A 1 92 ? 11.896 -18.108 22.179 1.00 49.16 92 GLN A C 1
ATOM 741 O O . GLN A 1 92 ? 13.093 -18.037 22.456 1.00 49.16 92 GLN A O 1
ATOM 746 N N . GLU A 1 93 ? 10.961 -18.183 23.129 1.00 48.12 93 GLU A N 1
ATOM 747 C CA . GLU A 1 93 ? 11.319 -18.091 24.553 1.00 48.12 93 GLU A CA 1
ATOM 748 C C . GLU A 1 93 ? 11.651 -19.451 25.203 1.00 48.12 93 GLU A C 1
ATOM 750 O O . GLU A 1 93 ? 12.331 -19.489 26.227 1.00 48.12 93 GLU A O 1
ATOM 755 N N . GLU A 1 94 ? 11.298 -20.590 24.591 1.00 48.16 94 GLU A N 1
ATOM 756 C CA . GLU A 1 94 ? 11.483 -21.902 25.244 1.00 48.16 94 GLU A CA 1
ATOM 757 C C . GLU A 1 94 ? 12.850 -22.581 24.991 1.00 48.16 94 GLU A C 1
ATOM 759 O O . GLU A 1 94 ? 13.190 -23.553 25.662 1.00 48.16 94 GLU A O 1
ATOM 764 N N . GLN A 1 95 ? 13.713 -22.065 24.105 1.00 48.84 95 GLN A N 1
ATOM 765 C CA . GLN A 1 95 ? 15.037 -22.679 23.852 1.00 48.84 95 GLN A CA 1
ATOM 766 C C . GLN A 1 95 ? 16.225 -22.050 24.598 1.00 48.84 95 GLN A C 1
ATOM 768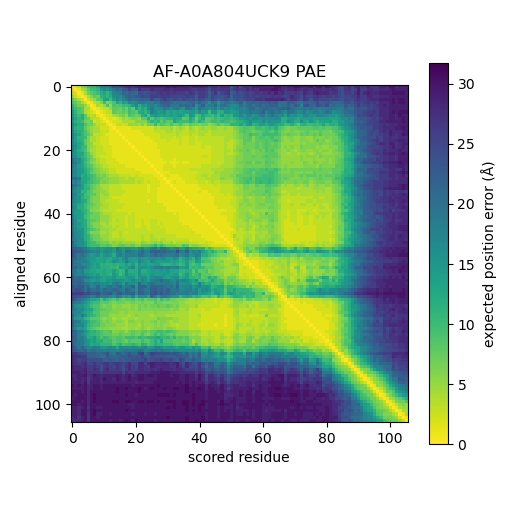 O O . GLN A 1 95 ? 17.359 -22.486 24.407 1.00 48.84 95 GLN A O 1
ATOM 773 N N . ALA A 1 96 ? 16.008 -21.082 25.493 1.00 51.97 96 ALA A N 1
ATOM 774 C CA . ALA A 1 96 ? 17.099 -20.510 26.293 1.00 51.97 96 ALA A CA 1
ATOM 775 C C . ALA A 1 96 ? 17.340 -21.216 27.644 1.00 51.97 96 ALA A C 1
ATOM 777 O O . ALA A 1 96 ? 18.344 -20.935 28.296 1.00 51.97 96 ALA A O 1
ATOM 778 N N . ASN A 1 97 ? 16.474 -22.145 28.073 1.00 48.03 97 ASN A N 1
ATOM 779 C CA . ASN A 1 97 ? 16.582 -22.770 29.397 1.00 48.03 97 ASN A CA 1
ATOM 780 C C . ASN A 1 97 ? 16.634 -24.305 29.359 1.00 48.03 97 ASN A C 1
ATOM 782 O O . ASN A 1 97 ? 15.907 -24.974 30.081 1.00 48.03 97 ASN A O 1
ATOM 786 N N . LEU A 1 98 ? 17.500 -24.886 28.526 1.00 51.47 98 LEU A N 1
ATOM 787 C CA . LEU A 1 98 ? 17.860 -26.307 28.614 1.00 51.47 98 LEU A CA 1
ATOM 788 C C . LEU A 1 98 ? 19.364 -26.475 28.386 1.00 51.47 98 LEU A C 1
ATOM 790 O O . LEU A 1 98 ? 19.808 -26.928 27.335 1.00 51.47 98 LEU A O 1
ATOM 794 N N . GLY A 1 99 ? 20.175 -26.077 29.367 1.00 43.66 99 GLY A N 1
ATOM 795 C CA . GLY A 1 99 ? 21.622 -26.207 29.214 1.00 43.66 99 GLY A CA 1
ATOM 796 C C . GLY A 1 99 ? 22.471 -25.749 30.388 1.00 43.66 99 GLY A C 1
ATOM 797 O O . GLY A 1 99 ? 23.449 -25.050 30.167 1.00 43.66 99 GLY A O 1
ATOM 798 N N . SER A 1 100 ? 22.133 -26.111 31.627 1.00 50.56 100 SER A N 1
ATOM 799 C CA . SER A 1 100 ? 23.111 -26.158 32.732 1.00 50.56 100 SER A CA 1
ATOM 800 C C . SER A 1 100 ? 22.575 -27.028 33.866 1.00 50.56 100 SER A C 1
ATOM 802 O O . SER A 1 100 ? 22.214 -26.556 34.939 1.00 50.56 100 SER A O 1
ATOM 804 N N . GLY A 1 101 ? 22.495 -28.333 33.601 1.00 47.84 101 GLY A N 1
ATOM 805 C CA . GLY A 1 101 ? 22.452 -29.328 34.667 1.00 47.84 101 GLY A CA 1
ATOM 806 C C . GLY A 1 101 ? 23.845 -29.442 35.305 1.00 47.84 101 GLY A C 1
ATOM 807 O O . GLY A 1 101 ? 24.832 -29.506 34.568 1.00 47.84 101 GLY A O 1
ATOM 808 N N . PRO A 1 102 ? 23.964 -29.436 36.642 1.00 54.88 102 PRO A N 1
ATOM 809 C CA . PRO A 1 102 ? 25.252 -29.486 37.319 1.00 54.88 102 PRO A CA 1
ATOM 810 C C . PRO A 1 102 ? 25.917 -30.851 37.122 1.00 54.88 102 PRO A C 1
ATOM 812 O O . PRO A 1 102 ? 25.312 -31.897 37.359 1.00 54.88 102 PRO A O 1
ATOM 815 N N . SER A 1 103 ? 27.181 -30.822 36.694 1.00 57.69 103 SER A N 1
ATOM 816 C CA . SER A 1 103 ? 28.048 -31.996 36.622 1.00 57.69 103 SER A CA 1
ATOM 817 C C . SER A 1 103 ? 28.170 -32.619 38.011 1.00 57.69 103 SER A C 1
ATOM 819 O O . SER A 1 103 ? 28.741 -32.031 38.929 1.00 57.69 103 SER A O 1
ATOM 821 N N . ALA A 1 104 ? 27.601 -33.811 38.144 1.00 51.75 104 ALA A N 1
ATOM 822 C CA . ALA A 1 104 ? 27.696 -34.654 39.316 1.00 51.75 104 ALA A CA 1
ATOM 823 C C . ALA A 1 104 ? 29.104 -35.265 39.447 1.00 51.75 104 ALA A C 1
ATOM 825 O O . ALA A 1 104 ? 29.640 -35.806 38.486 1.00 51.75 104 ALA A O 1
ATOM 826 N N . VAL A 1 105 ? 29.638 -35.169 40.668 1.00 38.19 105 VAL A N 1
ATOM 827 C CA . VAL A 1 105 ? 30.313 -36.223 41.451 1.00 38.19 105 VAL A CA 1
ATOM 828 C C . VAL A 1 105 ? 31.389 -37.075 40.754 1.00 38.19 105 VAL A C 1
ATOM 830 O O . VAL A 1 105 ? 31.071 -38.010 40.022 1.00 38.19 105 VAL A O 1
ATOM 833 N N . ALA A 1 106 ? 32.646 -36.855 41.157 1.00 51.88 106 ALA A N 1
ATOM 834 C CA . ALA A 1 106 ? 33.604 -37.901 41.540 1.00 51.88 106 ALA A CA 1
ATOM 835 C C . ALA A 1 106 ? 34.642 -37.313 42.508 1.00 51.88 106 ALA A C 1
ATOM 837 O O . ALA A 1 106 ? 35.240 -36.272 42.153 1.00 51.88 106 ALA A O 1
#

Foldseek 3Di:
DDDPDVVVVVVVVVVVVVVVLVVVLVPDDPVVSVVVVVVVCVVVLLVCLLPVDDPVVLVVQVVVVGDPSSVSNVVCVVVVVSPVVVPVVPPPPPPPPDDDDDDDDD

InterPro domains:
  IPR007658 Protein of unknown function DUF594 [PF04578] (28-81)

Secondary structure (DSSP, 8-state):
-----HHHHHHHHHHHHHHHHHHHHHTS-HHHHHHHHHHHHHHHHHHHHHHSS-HHHHHHHHHTT--HHHHHHHHHHHTTTTTTTTGGGTTTSTTSSS--------

Mean predicted aligned error: 13.84 Å